Protein AF-W1YUF9-F1 (afdb_monomer_lite)

Foldseek 3Di:
DKPPPDDDDDPPDDDDIDDDDDPCCVVDDPVDKDKDKDKDKADDDDDDPPPPDDDDDDIDIDIDIDID

pLDDT: mean 89.43, std 7.51, range [62.25, 96.12]

Structure (mmCIF, N/CA/C/O backbone):
data_AF-W1YUF9-F1
#
_entry.id   AF-W1YUF9-F1
#
loop_
_atom_site.group_PDB
_atom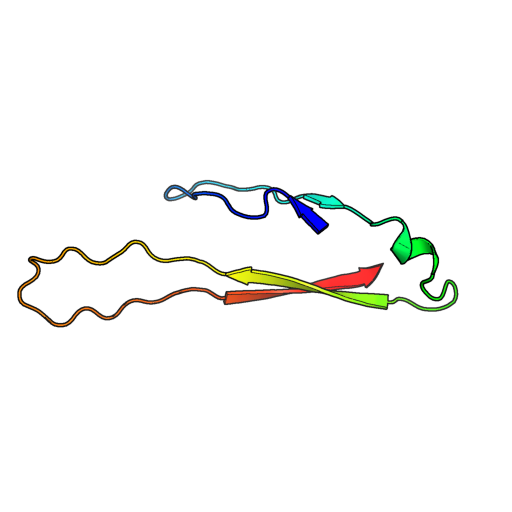_site.id
_atom_site.type_symbol
_atom_site.label_atom_id
_atom_site.label_alt_id
_atom_site.label_comp_id
_atom_site.label_asym_id
_atom_site.label_entity_id
_atom_site.label_seq_id
_atom_site.pdbx_PDB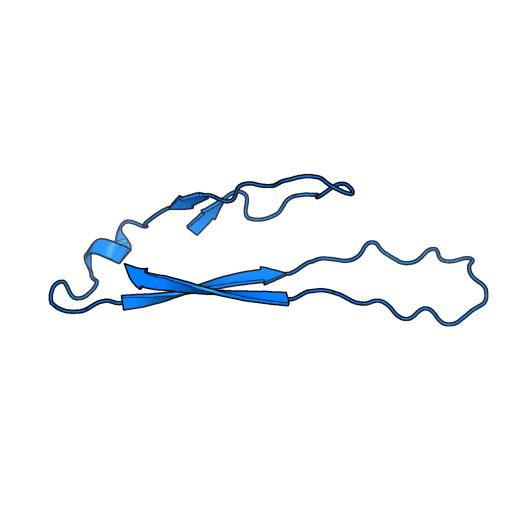_ins_code
_atom_site.Cartn_x
_atom_site.Cartn_y
_atom_site.Cartn_z
_atom_site.occupancy
_atom_site.B_iso_or_equiv
_atom_site.auth_seq_id
_atom_site.auth_comp_id
_atom_site.auth_asym_id
_atom_site.auth_atom_id
_atom_site.pdbx_PDB_model_num
ATOM 1 N N . VAL A 1 1 ? -9.540 -5.167 2.103 1.00 92.81 1 VAL A N 1
ATOM 2 C CA . VAL A 1 1 ? -9.069 -5.649 0.777 1.00 92.81 1 VAL A CA 1
ATOM 3 C C . VAL A 1 1 ? -8.993 -4.477 -0.181 1.00 92.81 1 VAL A C 1
ATOM 5 O O . VAL A 1 1 ? -9.868 -3.625 -0.107 1.00 92.81 1 VAL A O 1
ATOM 8 N N . ALA A 1 2 ? -7.963 -4.408 -1.025 1.00 95.00 2 ALA A N 1
ATOM 9 C CA . ALA A 1 2 ? -7.831 -3.390 -2.067 1.00 95.00 2 ALA A CA 1
ATOM 10 C C . ALA A 1 2 ? -8.336 -3.931 -3.412 1.00 95.00 2 ALA A C 1
ATOM 12 O O . ALA A 1 2 ? -8.019 -5.067 -3.763 1.00 95.00 2 ALA A O 1
ATOM 13 N N . LEU A 1 3 ? -9.126 -3.138 -4.138 1.00 95.94 3 LEU A N 1
ATOM 14 C CA . LEU A 1 3 ? -9.694 -3.494 -5.439 1.00 95.94 3 LEU A CA 1
ATOM 15 C C . LEU A 1 3 ? -9.504 -2.344 -6.454 1.00 95.94 3 LEU A C 1
ATOM 17 O O . LEU A 1 3 ? -9.770 -1.199 -6.085 1.00 95.94 3 LEU A O 1
ATOM 21 N N . PRO A 1 4 ? -9.122 -2.624 -7.714 1.00 94.62 4 PRO A N 1
ATOM 22 C CA . PRO A 1 4 ? -8.667 -3.928 -8.196 1.00 94.62 4 PRO A CA 1
ATOM 23 C C . PRO A 1 4 ? -7.321 -4.314 -7.543 1.00 94.62 4 PRO A C 1
ATOM 25 O O . PRO A 1 4 ? -6.529 -3.432 -7.213 1.00 94.62 4 PRO A O 1
ATOM 28 N N . PRO A 1 5 ? -7.050 -5.612 -7.317 1.00 93.69 5 PRO A N 1
ATOM 29 C CA . PRO A 1 5 ? -5.802 -6.049 -6.686 1.00 93.69 5 PRO A CA 1
ATOM 30 C C . PRO A 1 5 ? -4.588 -5.907 -7.618 1.00 93.69 5 PRO A C 1
ATOM 32 O O . PRO A 1 5 ? -3.460 -5.790 -7.148 1.00 93.69 5 PRO A O 1
ATOM 35 N N . ILE A 1 6 ? -4.820 -5.911 -8.932 1.00 94.06 6 ILE A N 1
ATOM 36 C CA . ILE A 1 6 ? -3.830 -5.656 -9.977 1.00 94.06 6 ILE A CA 1
ATOM 37 C C . ILE A 1 6 ? -4.509 -4.904 -11.119 1.00 94.06 6 ILE A C 1
ATOM 39 O O . ILE A 1 6 ? -5.669 -5.166 -11.438 1.00 94.06 6 ILE A O 1
ATOM 43 N N . GLN A 1 7 ? -3.793 -3.967 -11.726 1.00 92.19 7 GLN A N 1
ATOM 44 C CA . GLN A 1 7 ? -4.259 -3.239 -12.897 1.00 92.19 7 GLN A CA 1
ATOM 45 C C . GLN A 1 7 ? -3.072 -2.751 -13.716 1.00 92.19 7 GLN A C 1
ATOM 47 O O . GLN A 1 7 ? -1.982 -2.536 -13.183 1.00 92.19 7 GLN A O 1
ATOM 52 N N . ARG A 1 8 ? -3.307 -2.556 -15.009 1.00 90.31 8 ARG A N 1
ATOM 53 C CA . ARG A 1 8 ? -2.362 -1.902 -15.906 1.00 90.31 8 ARG A CA 1
ATOM 54 C C . ARG A 1 8 ? -2.550 -0.387 -15.817 1.00 90.31 8 ARG A C 1
ATOM 56 O O . ARG A 1 8 ? -3.685 0.081 -15.788 1.00 90.31 8 ARG A O 1
ATOM 63 N N . LEU A 1 9 ? -1.448 0.357 -15.786 1.00 88.19 9 LEU A N 1
ATOM 64 C CA . LEU A 1 9 ? -1.449 1.817 -15.836 1.00 88.19 9 LEU A CA 1
ATOM 65 C C . LEU A 1 9 ? -0.777 2.271 -17.126 1.00 88.19 9 LEU A C 1
ATOM 67 O O . LEU A 1 9 ? 0.346 1.866 -17.412 1.00 88.19 9 LEU A O 1
ATOM 71 N N . GLU A 1 10 ? -1.472 3.110 -17.887 1.00 88.94 10 GLU A N 1
ATOM 72 C CA . GLU A 1 10 ? -0.889 3.789 -19.041 1.00 88.94 10 GLU A CA 1
ATOM 73 C C . GLU A 1 10 ? -0.196 5.088 -18.607 1.00 88.94 10 GLU A C 1
ATOM 75 O O . GLU A 1 10 ? -0.527 5.652 -17.555 1.00 88.94 10 GLU A O 1
ATOM 80 N N . PRO A 1 11 ? 0.749 5.609 -19.404 1.00 86.44 11 PRO A N 1
ATOM 81 C CA . PRO A 1 11 ? 1.388 6.883 -19.109 1.00 86.44 11 PRO A CA 1
ATOM 82 C C . PRO A 1 11 ? 0.355 7.996 -18.879 1.00 86.44 11 PRO A C 1
ATOM 84 O O .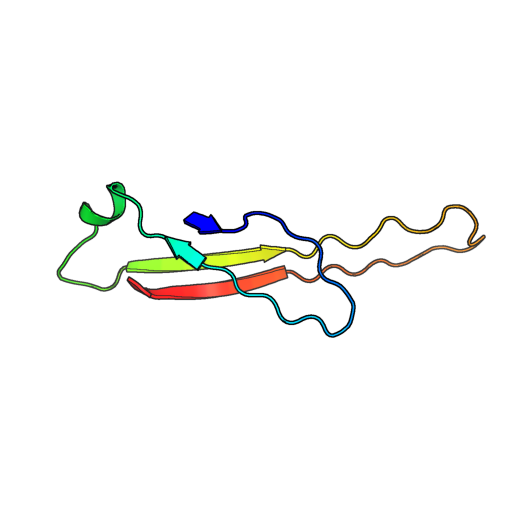 PRO A 1 11 ? -0.560 8.180 -19.679 1.00 86.44 11 PRO A O 1
ATOM 87 N N . LYS A 1 12 ? 0.525 8.760 -17.790 1.00 89.88 12 LYS A N 1
ATOM 88 C CA . LYS A 1 12 ? -0.372 9.854 -17.354 1.00 89.88 12 LYS A CA 1
ATOM 89 C C . LYS A 1 12 ? -1.788 9.414 -16.942 1.00 89.88 12 LYS A C 1
ATOM 91 O O . LYS A 1 12 ? -2.631 10.273 -16.684 1.00 89.88 12 LYS A O 1
ATOM 96 N N . ALA A 1 13 ? -2.062 8.113 -16.848 1.00 88.81 13 ALA A N 1
ATOM 97 C CA . ALA A 1 13 ? -3.343 7.628 -16.355 1.00 88.81 13 ALA A CA 1
ATOM 98 C C . ALA A 1 13 ? -3.493 7.903 -14.853 1.00 88.81 13 ALA A C 1
ATOM 100 O O . ALA A 1 13 ? -2.562 7.723 -14.068 1.00 88.81 13 ALA A O 1
ATOM 101 N N . THR A 1 14 ? -4.698 8.297 -14.446 1.00 88.50 14 THR A N 1
ATOM 102 C CA . THR A 1 14 ? -5.085 8.330 -13.031 1.00 88.50 14 THR A CA 1
ATOM 103 C C . THR A 1 14 ? -5.813 7.040 -12.698 1.00 88.50 14 THR A C 1
ATOM 105 O O . THR A 1 14 ? -6.673 6.602 -13.459 1.00 88.50 14 THR A O 1
ATOM 108 N N . THR A 1 15 ? -5.491 6.440 -11.555 1.00 87.81 15 THR A N 1
ATOM 109 C CA . THR A 1 15 ? -6.165 5.234 -11.078 1.00 87.81 15 THR A CA 1
ATOM 110 C C . THR A 1 15 ? -6.818 5.437 -9.720 1.00 87.81 15 THR A C 1
ATOM 112 O O . THR A 1 15 ? -6.319 6.176 -8.872 1.00 87.81 15 THR A O 1
ATOM 115 N N . GLN A 1 16 ? -7.934 4.742 -9.513 1.00 92.69 16 GLN A N 1
ATOM 116 C CA . GLN A 1 16 ? -8.622 4.660 -8.240 1.00 92.69 16 GLN A CA 1
ATOM 117 C C . GLN A 1 16 ? -8.539 3.233 -7.695 1.00 92.69 16 GLN A C 1
ATOM 119 O O . GLN A 1 16 ? -8.844 2.265 -8.388 1.00 92.69 16 GLN A O 1
ATOM 124 N N . VAL A 1 17 ? -8.184 3.116 -6.417 1.00 94.25 17 VAL A N 1
ATOM 125 C CA . VAL A 1 17 ? -8.225 1.854 -5.674 1.00 94.25 17 VAL A CA 1
ATOM 126 C C . VAL A 1 17 ? -9.220 1.993 -4.533 1.00 94.25 17 VAL A C 1
ATOM 128 O O . VAL A 1 17 ? -9.172 2.946 -3.756 1.00 94.25 17 VAL A O 1
ATOM 131 N N . ARG A 1 18 ? -10.132 1.029 -4.415 1.00 95.31 18 ARG A N 1
ATOM 132 C CA . ARG A 1 18 ? -11.108 0.960 -3.329 1.00 95.31 18 ARG A CA 1
ATOM 133 C C . ARG A 1 18 ? -10.587 0.063 -2.216 1.00 95.31 18 ARG A C 1
ATOM 135 O O . ARG A 1 18 ? -10.291 -1.107 -2.449 1.00 95.31 18 ARG A O 1
ATOM 142 N N . ILE A 1 19 ? -10.550 0.587 -0.994 1.00 94.69 19 ILE A N 1
ATOM 143 C CA . ILE A 1 19 ? -10.277 -0.200 0.210 1.00 94.69 19 ILE A CA 1
ATOM 144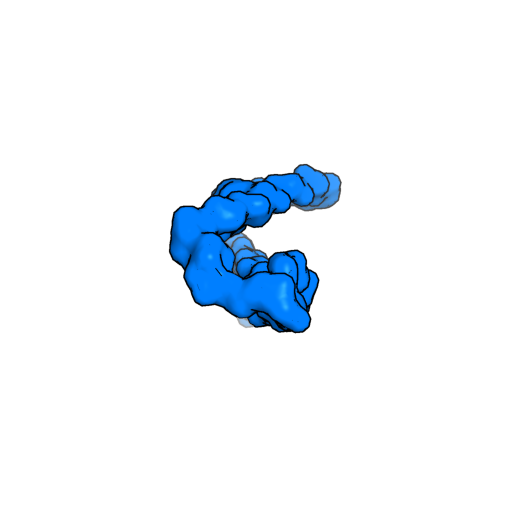 C C . ILE A 1 19 ? -11.608 -0.611 0.841 1.00 94.69 19 ILE A C 1
ATOM 146 O O . ILE A 1 19 ? -12.389 0.229 1.275 1.00 94.69 19 ILE A O 1
ATOM 150 N N . VAL A 1 20 ? -11.871 -1.915 0.884 1.00 95.06 20 VAL A N 1
ATOM 151 C CA . VAL A 1 20 ? -13.100 -2.502 1.435 1.00 95.06 20 VAL A CA 1
ATOM 152 C C . VAL A 1 20 ? -12.804 -3.123 2.801 1.00 95.06 20 VAL A C 1
ATOM 154 O O . VAL A 1 20 ? -11.901 -3.965 2.914 1.00 95.06 20 VAL A O 1
ATOM 157 N N . LYS A 1 21 ? -13.555 -2.713 3.833 1.00 92.81 21 LYS A N 1
ATOM 158 C CA . LYS A 1 21 ? -13.518 -3.328 5.172 1.00 92.81 21 LYS A CA 1
ATOM 159 C C . LYS A 1 21 ? -14.024 -4.772 5.088 1.00 92.81 21 LYS A C 1
ATOM 161 O O . LYS A 1 21 ? -14.972 -5.058 4.365 1.00 92.81 21 LYS A O 1
ATOM 166 N N . GLN A 1 22 ? -13.371 -5.691 5.793 1.00 93.81 22 GLN A N 1
ATOM 167 C CA . GLN A 1 22 ? -13.792 -7.096 5.848 1.00 93.81 22 GLN A CA 1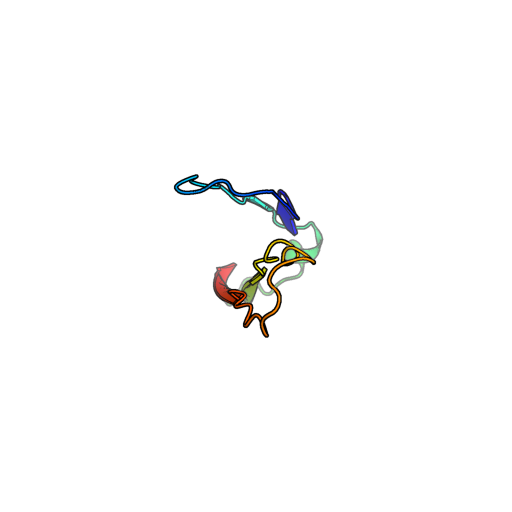
ATOM 168 C C . GLN A 1 22 ? -14.633 -7.350 7.094 1.00 93.81 22 GLN A C 1
ATOM 170 O O . GLN A 1 22 ? -14.483 -6.641 8.076 1.00 93.81 22 GLN A O 1
ATOM 175 N N . ALA A 1 23 ? -15.451 -8.404 7.108 1.00 93.00 23 ALA A N 1
ATOM 176 C CA . ALA A 1 23 ? -16.238 -8.761 8.295 1.00 93.00 23 ALA A CA 1
ATOM 177 C C . ALA A 1 23 ? -15.373 -8.918 9.565 1.00 93.00 23 ALA A C 1
ATOM 179 O O . ALA A 1 23 ? -15.791 -8.558 10.661 1.00 93.00 23 ALA A O 1
ATOM 180 N N . SER A 1 24 ? -14.127 -9.380 9.417 1.00 90.31 24 SER A N 1
ATOM 181 C CA . SER A 1 24 ? -13.160 -9.490 10.512 1.00 90.31 24 SER A CA 1
ATOM 182 C C . SER A 1 24 ? -12.774 -8.151 11.148 1.00 90.31 24 SER A C 1
ATOM 184 O O . SER A 1 24 ? -12.340 -8.157 12.297 1.00 90.31 24 SER A O 1
ATOM 186 N N . THR A 1 25 ? -12.961 -7.007 10.473 1.00 91.44 25 THR A N 1
ATOM 187 C CA . THR A 1 25 ? -12.653 -5.691 11.060 1.00 91.44 25 THR A CA 1
ATOM 188 C C . THR A 1 25 ? -13.576 -5.342 12.225 1.00 91.44 25 THR A C 1
ATOM 190 O O . THR A 1 25 ? -13.217 -4.501 13.034 1.00 91.44 25 THR A O 1
ATOM 193 N N . ALA A 1 26 ? -14.729 -6.007 12.359 1.00 90.31 26 ALA A N 1
ATOM 194 C CA . ALA A 1 26 ? -15.599 -5.874 13.529 1.00 90.31 26 ALA A CA 1
ATOM 195 C C . ALA A 1 26 ? -14.961 -6.404 14.830 1.00 90.31 26 ALA A C 1
ATOM 197 O O . ALA A 1 26 ? -15.452 -6.111 15.912 1.00 90.31 26 ALA A O 1
ATOM 198 N N . LYS A 1 27 ? -13.872 -7.180 14.736 1.00 93.69 27 LYS A N 1
ATOM 199 C CA . LYS A 1 27 ? -13.117 -7.688 15.894 1.00 93.69 27 LYS A CA 1
ATOM 200 C C . LYS A 1 27 ? -12.018 -6.732 16.364 1.00 93.69 27 LYS A C 1
ATOM 202 O O . LYS A 1 27 ? -11.274 -7.076 17.279 1.00 93.69 27 LYS A O 1
ATOM 207 N N . LEU A 1 28 ? -11.851 -5.589 15.699 1.00 93.88 28 LEU A N 1
ATOM 208 C CA . LEU A 1 28 ? -10.843 -4.609 16.085 1.00 93.88 28 LEU A CA 1
ATOM 209 C C . LEU A 1 28 ? -11.267 -3.872 17.363 1.00 93.88 28 LEU A C 1
ATOM 211 O O . LEU A 1 28 ? -12.466 -3.730 17.612 1.00 93.88 28 LEU A O 1
ATOM 215 N N . PRO A 1 29 ? -10.301 -3.393 18.165 1.00 94.62 29 PRO A N 1
ATOM 216 C CA . PRO A 1 29 ? -10.595 -2.549 19.315 1.00 94.62 29 PRO A CA 1
ATOM 217 C C . PRO A 1 29 ? -11.413 -1.313 18.911 1.00 94.62 29 PRO A C 1
ATOM 219 O O . PRO A 1 29 ? -11.071 -0.636 17.945 1.00 94.62 29 PRO A O 1
ATOM 222 N N . GLY A 1 30 ? -12.488 -1.021 19.646 1.00 93.12 30 GLY A N 1
ATOM 223 C CA . GLY A 1 30 ? -13.322 0.169 19.424 1.00 93.12 30 GLY A CA 1
ATOM 224 C C . GLY A 1 30 ? -12.864 1.410 20.200 1.00 93.12 30 GLY A C 1
ATOM 225 O O . GLY A 1 30 ? -13.400 2.492 19.993 1.00 93.12 30 GLY A O 1
ATOM 226 N N . ASP A 1 31 ? -11.895 1.254 21.105 1.00 95.56 31 ASP A N 1
ATOM 227 C CA . ASP A 1 31 ? -11.379 2.291 22.008 1.00 95.56 31 ASP A CA 1
ATOM 228 C C . ASP A 1 31 ? -10.104 2.972 21.486 1.00 95.56 31 ASP A C 1
ATOM 230 O O . ASP A 1 31 ? -9.624 3.939 22.076 1.00 95.56 31 ASP A O 1
ATOM 234 N N . ARG A 1 32 ? -9.524 2.455 20.398 1.00 93.62 32 ARG A N 1
ATOM 235 C CA . ARG A 1 32 ? -8.267 2.939 19.820 1.00 93.62 32 ARG A CA 1
ATOM 236 C C . ARG A 1 32 ? -8.231 2.710 18.316 1.00 93.62 32 ARG A C 1
ATOM 238 O O . ARG A 1 32 ? -8.759 1.721 17.815 1.00 93.62 32 ARG A O 1
ATOM 245 N N . GLU A 1 33 ? -7.538 3.594 17.607 1.00 93.75 33 GLU A N 1
ATOM 246 C CA . GLU A 1 33 ? -7.284 3.413 16.179 1.00 93.75 33 GLU A CA 1
ATOM 247 C C . GLU A 1 33 ? -6.447 2.153 15.934 1.00 93.75 33 GLU A C 1
ATOM 249 O O . GLU A 1 33 ? -5.473 1.877 16.642 1.00 93.75 33 GLU A O 1
ATOM 254 N N . THR A 1 34 ? -6.773 1.424 14.867 1.00 94.50 34 THR A N 1
ATOM 255 C CA . THR A 1 34 ? -5.900 0.359 14.360 1.00 94.50 34 THR A CA 1
ATOM 256 C C . THR A 1 34 ? -5.149 0.848 13.126 1.00 94.50 34 THR A C 1
ATOM 258 O O . THR A 1 34 ? -5.748 1.342 12.168 1.00 94.50 34 THR A O 1
ATOM 261 N N . LEU A 1 35 ? -3.822 0.688 13.129 1.00 94.56 35 LEU A N 1
ATOM 262 C CA . LEU A 1 35 ? -2.969 1.058 12.002 1.00 94.56 35 LEU A CA 1
ATOM 263 C C . LEU A 1 35 ? -2.827 -0.098 11.007 1.00 94.56 35 LEU A C 1
ATOM 265 O O . LEU A 1 35 ? -2.274 -1.150 11.323 1.00 94.56 35 LEU A O 1
ATOM 269 N N . PHE A 1 36 ? -3.230 0.154 9.767 1.00 95.00 36 PHE A N 1
ATOM 270 C CA . PHE A 1 36 ? -2.981 -0.697 8.611 1.00 95.00 36 PHE A CA 1
ATOM 271 C C . PHE A 1 36 ? -2.029 -0.018 7.628 1.00 95.00 36 PHE A C 1
ATOM 273 O O . PHE A 1 36 ? -1.793 1.192 7.666 1.00 95.00 36 PHE A O 1
ATOM 280 N N . PHE A 1 37 ? -1.500 -0.813 6.700 1.00 95.62 37 PHE A N 1
ATOM 281 C CA . PHE A 1 37 ? -0.713 -0.309 5.585 1.00 95.62 37 PHE A CA 1
ATOM 282 C C . PHE A 1 37 ? -1.284 -0.804 4.263 1.00 95.62 37 PHE A C 1
ATOM 284 O O . PHE A 1 37 ? -1.440 -2.008 4.061 1.00 95.62 37 PHE A O 1
ATOM 291 N N . TYR A 1 38 ? -1.548 0.128 3.353 1.00 95.12 38 TYR A N 1
ATOM 292 C CA . TYR A 1 38 ? -1.751 -0.184 1.948 1.00 95.12 38 TYR A CA 1
ATOM 293 C C . TYR A 1 38 ? -0.383 -0.255 1.267 1.00 95.12 38 TYR A C 1
ATOM 295 O O . TYR A 1 38 ? 0.391 0.702 1.316 1.00 95.12 38 TYR A O 1
ATOM 303 N N . ASN A 1 39 ? -0.080 -1.407 0.673 1.00 94.81 39 ASN A N 1
ATOM 304 C CA . ASN A 1 39 ? 1.161 -1.638 -0.055 1.00 94.81 39 ASN A CA 1
ATOM 305 C C . ASN A 1 39 ? 0.848 -1.680 -1.548 1.00 94.81 39 ASN A C 1
ATOM 307 O O . ASN A 1 39 ? 0.009 -2.470 -1.980 1.00 94.81 39 ASN A O 1
ATOM 311 N N . MET A 1 40 ? 1.542 -0.850 -2.318 1.00 93.81 40 MET A N 1
ATOM 312 C CA . MET A 1 40 ? 1.454 -0.804 -3.771 1.00 93.81 40 MET A CA 1
ATOM 313 C C . MET A 1 40 ? 2.821 -1.137 -4.354 1.00 93.81 40 MET A C 1
ATOM 315 O O . MET A 1 40 ? 3.832 -0.588 -3.912 1.00 93.81 40 MET A O 1
ATOM 319 N N . ARG A 1 41 ? 2.846 -2.030 -5.343 1.00 93.88 41 ARG A N 1
ATOM 320 C CA . ARG A 1 41 ? 4.058 -2.409 -6.064 1.00 93.88 41 ARG A CA 1
ATOM 321 C C . ARG A 1 41 ? 3.824 -2.242 -7.554 1.00 93.88 41 ARG A C 1
ATOM 323 O O . ARG A 1 41 ? 2.914 -2.858 -8.103 1.00 93.88 41 ARG A O 1
ATOM 330 N N . GLU A 1 42 ? 4.654 -1.426 -8.181 1.00 91.56 42 GLU A N 1
ATOM 331 C CA . GLU A 1 42 ? 4.741 -1.351 -9.629 1.00 91.56 42 GLU A CA 1
ATOM 332 C C . GLU A 1 42 ? 5.442 -2.601 -10.168 1.00 91.56 42 GLU A C 1
ATOM 334 O O . GLU A 1 42 ? 6.380 -3.124 -9.561 1.00 91.56 42 GLU A O 1
ATOM 339 N N . ILE A 1 43 ? 4.968 -3.095 -11.307 1.00 90.56 43 ILE A N 1
ATOM 340 C CA . ILE A 1 43 ? 5.603 -4.190 -12.034 1.00 90.56 43 ILE A CA 1
ATOM 341 C C . ILE A 1 43 ? 6.090 -3.593 -13.353 1.00 90.56 43 ILE A C 1
ATOM 343 O O . ILE A 1 43 ? 5.251 -3.317 -14.215 1.00 90.56 43 ILE A O 1
ATOM 347 N N . PRO A 1 44 ? 7.404 -3.348 -13.512 1.00 87.94 44 PRO A N 1
ATOM 348 C CA . PRO A 1 44 ? 7.919 -2.792 -14.750 1.00 87.94 44 PRO A CA 1
ATOM 349 C C . PRO A 1 44 ? 7.712 -3.796 -15.893 1.00 87.94 44 PRO A C 1
ATOM 351 O O . PRO A 1 44 ? 7.761 -5.012 -15.667 1.00 87.94 44 PRO A O 1
ATOM 354 N N . PRO A 1 45 ? 7.485 -3.316 -17.127 1.00 84.50 45 PRO A N 1
ATOM 355 C CA . PRO A 1 45 ? 7.416 -4.191 -18.287 1.00 84.50 45 PRO A CA 1
ATOM 356 C C . PRO A 1 45 ? 8.741 -4.938 -18.462 1.00 84.50 45 PRO A C 1
ATOM 358 O O . PRO A 1 45 ? 9.810 -4.449 -18.089 1.00 84.50 45 PRO A O 1
ATOM 361 N N . SER A 1 46 ? 8.682 -6.139 -19.037 1.00 85.31 46 SER A N 1
ATOM 362 C CA . SER A 1 46 ? 9.902 -6.870 -19.372 1.00 85.31 46 SER A CA 1
ATOM 363 C C . SER A 1 46 ? 10.752 -6.060 -20.358 1.00 85.31 46 SER A C 1
ATOM 365 O O . SER A 1 46 ? 10.196 -5.455 -21.277 1.00 85.31 46 SER A O 1
ATOM 367 N N . PRO A 1 47 ? 12.082 -6.042 -20.187 1.00 79.56 47 PRO A N 1
ATOM 368 C CA . PRO A 1 47 ? 12.960 -5.328 -21.098 1.00 79.56 47 PRO A CA 1
ATOM 369 C C . PRO A 1 47 ? 12.967 -6.027 -22.464 1.00 79.56 47 PRO A C 1
ATOM 371 O O . PRO A 1 47 ? 12.845 -7.254 -22.547 1.00 79.56 47 PRO A O 1
ATOM 374 N N . GLU A 1 48 ? 13.113 -5.259 -23.544 1.00 78.56 48 GLU A N 1
ATOM 375 C CA . GLU A 1 48 ? 13.248 -5.834 -24.882 1.00 78.56 48 GLU A CA 1
ATOM 376 C C . GLU A 1 48 ? 14.549 -6.637 -24.993 1.00 78.56 48 GLU A C 1
ATOM 378 O O . GLU A 1 48 ? 15.616 -6.209 -24.556 1.00 78.56 48 GLU A O 1
ATOM 383 N N . LYS A 1 49 ? 14.467 -7.833 -25.585 1.00 68.31 49 LYS A N 1
ATOM 384 C CA . LYS A 1 49 ? 15.580 -8.798 -25.624 1.00 68.31 49 LYS A CA 1
ATOM 385 C C . LYS A 1 49 ? 16.729 -8.402 -26.566 1.00 68.31 49 LYS A C 1
ATOM 387 O O . LYS A 1 49 ? 17.765 -9.058 -26.539 1.00 68.31 49 LYS A O 1
ATOM 392 N N . ASN A 1 50 ? 16.571 -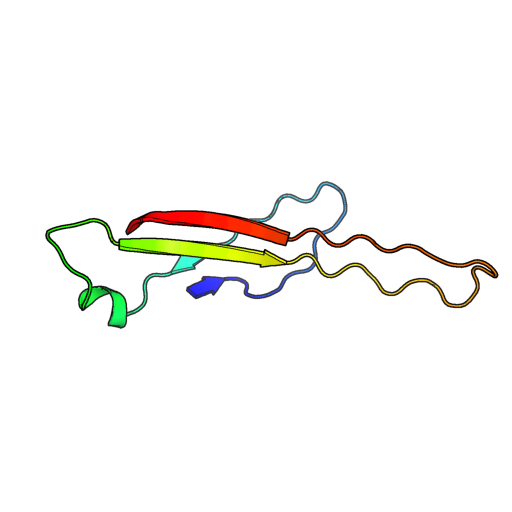7.348 -27.370 1.00 62.81 50 ASN A N 1
ATOM 393 C CA . ASN A 1 50 ? 17.475 -7.014 -28.478 1.00 62.81 50 ASN A CA 1
ATOM 394 C C . ASN A 1 50 ? 18.352 -5.774 -28.243 1.00 62.81 50 ASN A C 1
ATOM 396 O O . ASN A 1 50 ? 19.001 -5.308 -29.174 1.00 62.81 50 ASN A O 1
ATOM 400 N N . SER A 1 51 ? 18.415 -5.237 -27.023 1.00 62.25 51 SER A N 1
ATOM 401 C CA . SER A 1 51 ? 19.089 -3.954 -26.783 1.00 62.25 51 SER A CA 1
ATOM 402 C C . SER A 1 51 ? 20.622 -4.004 -26.823 1.00 62.25 51 SER A C 1
ATOM 404 O O . SER A 1 51 ? 21.233 -2.955 -26.685 1.00 62.25 51 SER A O 1
ATOM 406 N N . GLY A 1 52 ? 21.264 -5.177 -26.952 1.00 70.62 52 GLY A N 1
ATOM 407 C CA . GLY A 1 52 ? 22.734 -5.318 -27.033 1.00 70.62 52 GLY A CA 1
ATOM 408 C C . GLY A 1 52 ? 23.530 -4.795 -25.821 1.00 70.62 52 GLY A C 1
ATOM 409 O O . GLY A 1 52 ? 24.757 -4.857 -25.808 1.00 70.62 52 GLY A O 1
ATOM 410 N N . HIS A 1 53 ? 22.841 -4.293 -24.794 1.00 76.25 53 HIS A N 1
ATOM 411 C CA . HIS A 1 53 ? 23.390 -3.566 -23.656 1.00 76.25 53 HIS A CA 1
ATOM 412 C C . HIS A 1 53 ? 22.738 -4.040 -22.352 1.00 76.25 53 HIS A C 1
ATOM 414 O O . HIS A 1 53 ? 21.604 -4.524 -22.346 1.00 76.25 53 HIS A O 1
ATOM 420 N N . ALA A 1 54 ? 23.446 -3.875 -21.233 1.00 80.69 54 ALA A N 1
ATOM 421 C CA . ALA A 1 54 ? 22.884 -4.110 -19.908 1.00 80.69 54 ALA A CA 1
ATOM 422 C C . ALA A 1 54 ? 21.774 -3.085 -19.612 1.00 80.69 54 ALA A C 1
ATOM 424 O O . ALA A 1 54 ? 21.977 -1.882 -19.770 1.00 80.69 54 ALA A O 1
ATOM 425 N N . VAL A 1 55 ? 20.609 -3.563 -19.169 1.00 82.94 55 VAL A N 1
ATOM 426 C CA . VAL A 1 55 ? 19.447 -2.721 -18.849 1.00 82.94 55 VAL A CA 1
ATOM 427 C C . VAL A 1 55 ? 19.246 -2.688 -17.336 1.00 82.94 55 VAL A C 1
ATOM 429 O O . VAL A 1 55 ? 19.074 -3.732 -16.709 1.00 82.94 55 VAL A O 1
ATOM 432 N N . LEU A 1 56 ? 19.227 -1.490 -16.750 1.00 86.44 56 LEU A N 1
ATOM 433 C CA . LEU A 1 56 ? 18.789 -1.273 -15.372 1.00 86.44 56 LEU A CA 1
ATOM 434 C C . LEU A 1 56 ? 17.281 -1.009 -15.364 1.00 86.44 56 LEU A C 1
ATOM 436 O O . LEU A 1 56 ? 16.815 -0.060 -15.992 1.00 86.44 56 LEU A O 1
ATOM 440 N N . GLN A 1 57 ? 16.525 -1.827 -14.634 1.00 85.94 57 GLN A N 1
ATOM 441 C CA . GLN A 1 57 ? 15.096 -1.611 -14.414 1.00 85.94 57 GLN A CA 1
ATOM 442 C C . GLN A 1 57 ? 14.846 -1.078 -13.006 1.00 85.94 57 GLN A C 1
ATOM 444 O O . GLN A 1 57 ? 15.463 -1.528 -12.041 1.00 85.94 57 GLN A O 1
ATOM 449 N N . VAL A 1 58 ? 13.907 -0.143 -12.893 1.00 87.69 58 VAL A N 1
ATOM 450 C CA . VAL A 1 58 ? 13.468 0.428 -11.618 1.00 87.69 58 VAL A CA 1
ATOM 451 C C . VAL A 1 58 ? 11.998 0.080 -11.423 1.00 87.69 58 VAL A C 1
ATOM 453 O O . VAL A 1 58 ? 11.209 0.167 -12.360 1.00 87.69 58 VAL A O 1
ATOM 456 N N . ALA A 1 59 ? 11.638 -0.325 -10.208 1.00 89.31 59 ALA A N 1
ATOM 457 C CA . ALA A 1 59 ? 10.259 -0.557 -9.800 1.00 89.31 59 ALA A CA 1
ATOM 458 C C . ALA A 1 59 ? 9.957 0.290 -8.565 1.00 89.31 59 ALA A C 1
ATOM 460 O O . ALA A 1 59 ? 10.774 0.360 -7.643 1.00 89.31 59 ALA A O 1
ATOM 461 N N . ILE A 1 60 ? 8.780 0.910 -8.527 1.00 90.25 60 ILE A N 1
ATOM 462 C CA . ILE A 1 60 ? 8.350 1.703 -7.379 1.00 90.25 60 ILE A CA 1
ATOM 463 C C . ILE A 1 60 ? 7.561 0.824 -6.409 1.00 90.25 60 ILE A C 1
ATOM 465 O O . ILE A 1 60 ? 6.642 0.091 -6.782 1.00 90.25 60 ILE A O 1
ATOM 469 N N . GLN A 1 61 ? 7.892 0.940 -5.125 1.00 94.06 61 GLN A N 1
ATOM 470 C CA . GLN A 1 61 ? 7.093 0.389 -4.040 1.00 94.06 61 GLN A CA 1
ATOM 471 C C . GLN A 1 61 ? 6.669 1.513 -3.099 1.00 94.06 61 GLN A C 1
ATOM 473 O O . GLN A 1 61 ? 7.497 2.262 -2.585 1.00 94.06 61 GLN A O 1
ATOM 478 N N . SER A 1 62 ? 5.367 1.615 -2.847 1.00 93.50 62 SER A N 1
ATOM 479 C CA . SER A 1 62 ? 4.794 2.606 -1.938 1.00 93.50 62 SER A CA 1
ATOM 480 C C . SER A 1 62 ? 4.082 1.923 -0.782 1.00 93.50 62 SER A C 1
ATOM 482 O O . SER A 1 62 ? 3.376 0.927 -0.959 1.00 93.50 62 SER A O 1
ATOM 484 N N . ARG A 1 63 ? 4.248 2.483 0.417 1.00 96.12 63 ARG A N 1
ATOM 485 C CA . ARG A 1 63 ? 3.593 2.016 1.637 1.00 96.12 63 ARG A CA 1
ATOM 486 C C . ARG A 1 63 ? 2.896 3.184 2.314 1.00 96.12 63 ARG A C 1
ATOM 488 O O . ARG A 1 63 ? 3.546 4.117 2.774 1.00 96.12 63 ARG A O 1
ATOM 495 N N . ILE A 1 64 ? 1.573 3.114 2.386 1.00 94.69 64 ILE A N 1
ATOM 496 C CA . ILE A 1 64 ? 0.722 4.209 2.856 1.00 94.69 64 ILE A CA 1
ATOM 497 C C . ILE A 1 64 ? 0.004 3.769 4.129 1.00 94.69 64 ILE A C 1
ATOM 499 O O . ILE A 1 64 ? -0.546 2.669 4.187 1.00 94.69 64 ILE A O 1
ATOM 503 N N . LYS A 1 65 ? 0.020 4.619 5.162 1.00 95.94 65 LYS A N 1
ATOM 504 C CA . LYS A 1 65 ? -0.708 4.379 6.416 1.00 95.94 65 LYS A CA 1
ATOM 505 C C . LYS A 1 65 ? -2.208 4.541 6.184 1.00 95.94 65 LYS A C 1
ATOM 507 O O . LYS A 1 65 ? -2.639 5.534 5.608 1.00 95.94 65 LYS A O 1
ATOM 512 N N . VAL A 1 66 ? -2.989 3.590 6.680 1.00 92.56 66 VAL A N 1
ATOM 513 C CA . VAL A 1 66 ? -4.453 3.619 6.670 1.00 92.56 66 VAL A CA 1
ATOM 514 C C . VAL A 1 66 ? -4.923 3.387 8.097 1.00 92.56 66 VAL A C 1
ATOM 516 O O . VAL A 1 66 ? -4.498 2.427 8.735 1.00 92.56 66 VAL A O 1
ATOM 519 N N . LYS A 1 67 ? -5.772 4.271 8.608 1.00 87.31 67 LYS A N 1
ATOM 520 C CA . LYS A 1 67 ? -6.339 4.168 9.955 1.00 87.31 67 LYS A CA 1
ATOM 521 C C . LYS A 1 67 ? -7.795 3.725 9.845 1.00 87.31 67 LYS A C 1
ATOM 523 O O . LYS A 1 67 ? -8.485 4.154 8.918 1.00 87.31 67 LYS A O 1
ATOM 528 N N . SER A 1 68 ? -8.225 2.840 10.740 1.00 79.00 68 SER A N 1
ATOM 529 C CA . SER A 1 68 ? -9.626 2.424 10.881 1.00 79.00 68 SER A CA 1
ATOM 530 C C . SER A 1 68 ? -10.166 2.781 12.249 1.00 79.00 68 SER A C 1
ATOM 532 O O . SER A 1 68 ? -9.345 2.872 13.188 1.00 79.00 68 SER A O 1
#

InterPro domains:
  IPR001829 Pili assembly chaperone, bacterial [PR00969] (29-46)
  IPR001829 Pili assembly chaperone, bacterial [PR00969] (55-68)
  IPR008962 PapD-like superfamily [SSF49354] (1-66)
  IPR013783 Immunoglobulin-like fold [G3DSA:2.60.40.10] (1-67)
  IPR016147 Pili assembly chaperone, N-terminal [PF00345] (1-66)
  IPR018046 Pili assembly chaperone, conserved site [PS00635] (28-45)
  IPR050643 Periplasmic Pilus Chaperone [PTHR30251] (1-66)

Secondary structure (DSSP, 8-state):
-EESSS----TT-----EE---GGGGGS-SSSPPEEEEEEE--PPPPPTT-SS-------EEEEEEE-

Sequence (68 aa):
VALPPIQRLEPKATTQVRIVKQASTAKLPGDRETLFFYNMREIPPSPEKNSGHAVLQVAIQSRIKVKS

Radius of gyration: 17.76 Å; chains: 1; bounding box: 40×19×50 Å

Organism: NCBI:txid408170